Protein AF-A0A330M755-F1 (afdb_monomer_lite)

Sequence (106 aa):
MDIGRYRGVIDAVEQAMEKAGTAANNQGWGFAVHRSFTAFVATALLVKVSEDKQLKVLKAISAIDAGTVVNPDRVKSQTEGAVMLRLNFSLITTNFILVLLLQISF

pLDDT: mean 84.42, std 17.18, range [30.97, 97.75]

Organism: NCBI:txid43661

Structure (mmCIF, N/CA/C/O backbone):
data_AF-A0A330M755-F1
#
_entry.id   AF-A0A330M755-F1
#
loop_
_atom_site.group_PDB
_atom_site.id
_atom_site.type_symbol
_atom_site.label_atom_id
_atom_site.label_alt_id
_atom_site.label_comp_id
_atom_site.label_asym_id
_atom_site.label_entity_id
_atom_site.label_seq_id
_atom_site.pdbx_PDB_ins_code
_atom_site.Cartn_x
_atom_site.Cartn_y
_atom_site.Cartn_z
_atom_site.occupancy
_atom_site.B_iso_or_equiv
_atom_site.auth_seq_id
_atom_site.auth_comp_id
_atom_site.auth_asym_id
_atom_site.auth_atom_id
_atom_site.pdbx_PDB_model_num
ATOM 1 N N . MET A 1 1 ? 1.296 10.912 -19.831 1.00 66.94 1 MET A N 1
ATOM 2 C CA . MET A 1 1 ? 1.125 10.180 -18.558 1.00 66.94 1 MET A CA 1
ATOM 3 C C . MET A 1 1 ? 1.172 8.707 -18.903 1.00 66.94 1 MET A C 1
ATOM 5 O O . MET A 1 1 ? 0.461 8.321 -19.818 1.00 66.94 1 MET A O 1
ATOM 9 N N . ASP A 1 2 ? 2.047 7.925 -18.275 1.00 84.06 2 ASP A N 1
ATOM 10 C CA . ASP A 1 2 ? 2.088 6.478 -18.513 1.00 84.06 2 ASP A CA 1
ATOM 11 C C . ASP A 1 2 ? 0.952 5.819 -17.724 1.00 84.06 2 ASP A C 1
ATOM 13 O O . ASP A 1 2 ? 1.028 5.681 -16.503 1.00 84.06 2 ASP A O 1
ATOM 17 N N . ILE A 1 3 ? -0.137 5.506 -18.426 1.00 88.75 3 ILE A N 1
ATOM 18 C CA . ILE A 1 3 ? -1.350 4.935 -17.832 1.00 88.75 3 ILE A CA 1
ATOM 19 C C . ILE A 1 3 ? -1.085 3.501 -17.357 1.00 88.75 3 ILE A C 1
ATOM 21 O O . ILE A 1 3 ? -1.654 3.085 -16.352 1.00 88.75 3 ILE A O 1
ATOM 25 N N . GLY A 1 4 ? -0.188 2.767 -18.025 1.00 92.69 4 GLY A N 1
ATOM 26 C CA . GLY A 1 4 ? 0.154 1.393 -17.661 1.00 92.69 4 GLY A CA 1
ATOM 27 C C . GLY A 1 4 ? 0.873 1.329 -16.318 1.00 92.69 4 GLY A C 1
ATOM 28 O O . GLY A 1 4 ? 0.463 0.582 -15.435 1.00 92.69 4 GLY A O 1
ATOM 29 N N . ARG A 1 5 ? 1.887 2.178 -16.119 1.00 92.94 5 ARG A N 1
ATOM 30 C CA . ARG A 1 5 ? 2.603 2.279 -14.833 1.00 92.94 5 ARG A CA 1
ATOM 31 C C . ARG A 1 5 ? 1.709 2.794 -13.703 1.00 92.94 5 ARG A C 1
ATOM 33 O O . ARG A 1 5 ? 1.791 2.306 -12.579 1.00 92.94 5 ARG A O 1
ATOM 40 N N . TYR A 1 6 ? 0.816 3.741 -14.004 1.00 93.00 6 TYR A N 1
ATOM 41 C CA . TYR A 1 6 ? -0.163 4.247 -13.036 1.00 93.00 6 TYR A CA 1
ATOM 42 C C . TYR A 1 6 ? -1.152 3.161 -12.591 1.00 93.00 6 TYR A C 1
ATOM 44 O O . TYR A 1 6 ? -1.384 2.985 -11.398 1.00 93.00 6 TYR A O 1
ATOM 52 N N . ARG A 1 7 ? -1.694 2.396 -13.546 1.00 95.12 7 ARG A N 1
ATOM 53 C CA . ARG A 1 7 ? -2.543 1.229 -13.277 1.00 95.12 7 ARG A CA 1
ATOM 54 C C . ARG A 1 7 ? -1.784 0.172 -12.474 1.00 95.12 7 ARG A C 1
ATOM 56 O O . ARG A 1 7 ? -2.310 -0.330 -11.492 1.00 95.12 7 ARG A O 1
ATOM 63 N N . GLY A 1 8 ? -0.530 -0.101 -12.833 1.00 96.62 8 GLY A N 1
ATOM 64 C CA . GLY A 1 8 ? 0.280 -1.134 -12.190 1.00 96.62 8 GLY A CA 1
ATOM 65 C C . GLY A 1 8 ? 0.443 -0.942 -10.681 1.00 96.62 8 GLY A C 1
ATOM 66 O O . GLY A 1 8 ? 0.345 -1.912 -9.932 1.00 96.62 8 GLY A O 1
ATOM 67 N N . VAL A 1 9 ? 0.636 0.296 -10.206 1.00 96.44 9 VAL A N 1
ATOM 68 C CA . VAL A 1 9 ? 0.715 0.550 -8.754 1.00 96.44 9 VAL A CA 1
ATOM 69 C C . VAL A 1 9 ? -0.637 0.401 -8.053 1.00 96.44 9 VAL A C 1
ATOM 71 O O . VAL A 1 9 ? -0.663 -0.024 -6.901 1.00 96.44 9 VAL A O 1
ATOM 74 N N . ILE A 1 10 ? -1.746 0.709 -8.734 1.00 96.94 10 ILE A N 1
ATOM 75 C CA . ILE A 1 10 ? -3.102 0.516 -8.204 1.00 96.94 10 ILE A CA 1
ATOM 76 C C . ILE A 1 10 ? -3.386 -0.977 -8.067 1.00 96.94 10 ILE A C 1
ATOM 78 O O . ILE A 1 10 ? -3.631 -1.439 -6.954 1.00 96.94 10 ILE A O 1
ATOM 82 N N . ASP A 1 11 ? -3.237 -1.731 -9.158 1.00 97.75 11 ASP A N 1
ATOM 83 C CA . ASP A 1 11 ? -3.493 -3.172 -9.190 1.00 97.75 11 ASP A CA 1
ATOM 84 C C . ASP A 1 11 ? -2.627 -3.903 -8.138 1.00 97.75 11 ASP A C 1
ATOM 86 O O . ASP A 1 11 ? -3.085 -4.831 -7.471 1.00 97.75 11 ASP A O 1
ATOM 90 N N . ALA A 1 12 ? -1.376 -3.466 -7.931 1.00 97.75 12 ALA A N 1
ATOM 91 C CA . ALA A 1 12 ? -0.490 -4.034 -6.914 1.00 97.75 12 ALA A CA 1
ATOM 92 C C . ALA A 1 12 ? -0.998 -3.814 -5.477 1.00 97.75 12 ALA A C 1
ATOM 94 O O . ALA A 1 12 ? -0.901 -4.721 -4.644 1.00 97.75 12 ALA A O 1
ATOM 95 N N . VAL A 1 13 ? -1.532 -2.626 -5.168 1.00 97.50 13 VAL A N 1
ATOM 96 C CA . VAL A 1 13 ? -2.110 -2.346 -3.845 1.00 97.50 13 VAL A CA 1
ATOM 97 C C . VAL A 1 13 ? -3.445 -3.060 -3.675 1.00 97.50 13 VAL A C 1
ATOM 99 O O . VAL A 1 13 ? -3.662 -3.632 -2.611 1.00 97.50 13 VAL A O 1
ATOM 102 N N . GLU A 1 14 ? -4.298 -3.100 -4.699 1.00 96.62 14 GLU A N 1
ATOM 103 C CA . GLU A 1 14 ? -5.574 -3.828 -4.668 1.00 96.62 14 GLU A CA 1
ATOM 104 C C . GLU A 1 14 ? -5.356 -5.318 -4.379 1.00 96.62 14 GLU A C 1
ATOM 106 O O . GLU A 1 14 ? -5.901 -5.843 -3.409 1.00 96.62 14 GLU A O 1
ATOM 111 N N . GLN A 1 15 ? -4.447 -5.976 -5.105 1.00 97.50 15 GLN A N 1
ATOM 112 C CA . GLN A 1 15 ? -4.088 -7.377 -4.849 1.00 97.50 15 GLN A CA 1
ATOM 113 C C . GLN A 1 15 ? -3.535 -7.596 -3.433 1.00 97.50 15 GLN A C 1
ATOM 115 O O . GLN A 1 15 ? -3.751 -8.640 -2.812 1.00 97.50 15 GLN A O 1
ATOM 120 N N . ALA A 1 16 ? -2.778 -6.635 -2.899 1.00 96.88 16 ALA A N 1
ATOM 121 C CA . ALA A 1 16 ? -2.267 -6.711 -1.535 1.00 96.88 16 ALA A CA 1
ATOM 122 C C . ALA A 1 16 ? -3.368 -6.475 -0.482 1.00 96.88 16 ALA A C 1
ATOM 124 O O . ALA A 1 16 ? -3.330 -7.100 0.581 1.00 96.88 16 ALA A O 1
ATOM 125 N N . MET A 1 17 ? -4.353 -5.621 -0.768 1.00 96.12 17 MET A N 1
ATOM 126 C CA . MET A 1 17 ? -5.535 -5.405 0.071 1.00 96.12 17 MET A CA 1
ATOM 127 C C . MET A 1 17 ? -6.435 -6.639 0.101 1.00 96.12 17 MET A C 1
ATOM 129 O O . MET A 1 17 ? -6.847 -7.050 1.183 1.00 96.12 17 MET A O 1
ATOM 133 N N . GLU A 1 18 ? -6.674 -7.278 -1.045 1.00 94.62 18 GLU A N 1
ATOM 134 C CA . GLU A 1 18 ? -7.429 -8.534 -1.130 1.00 94.62 18 GLU A CA 1
ATOM 135 C C . GLU A 1 18 ? -6.808 -9.613 -0.235 1.00 94.62 18 GLU A C 1
ATOM 137 O O . GLU A 1 18 ? -7.499 -10.247 0.563 1.00 94.62 18 GLU A O 1
ATOM 142 N N . LYS A 1 19 ? -5.476 -9.751 -0.275 1.00 94.56 19 LYS A N 1
ATOM 143 C CA . LYS A 1 19 ? -4.726 -10.655 0.615 1.00 94.56 19 LYS A CA 1
ATOM 144 C C . LYS A 1 19 ? -4.792 -10.245 2.086 1.00 94.56 19 LYS A C 1
ATOM 146 O O . LYS A 1 19 ? -4.652 -11.093 2.964 1.00 94.56 19 LYS A O 1
ATOM 151 N N . ALA A 1 20 ? -4.953 -8.955 2.375 1.00 91.69 20 ALA A N 1
ATOM 152 C CA . ALA A 1 20 ? -5.058 -8.442 3.737 1.00 91.69 20 ALA A CA 1
ATOM 153 C C . ALA A 1 20 ? -6.447 -8.660 4.360 1.00 91.69 20 ALA A C 1
ATOM 155 O O . ALA A 1 20 ? -6.548 -8.598 5.588 1.00 91.69 20 ALA A O 1
ATOM 156 N N . GLY A 1 21 ? -7.466 -8.937 3.543 1.00 90.25 21 GLY A N 1
ATOM 157 C CA . GLY A 1 21 ? -8.833 -9.213 3.967 1.00 90.25 21 GLY A CA 1
ATOM 158 C C . GLY A 1 21 ? -9.720 -7.970 4.092 1.00 90.25 21 GLY A C 1
ATOM 159 O O . GLY A 1 21 ? -9.291 -6.821 3.956 1.00 90.25 21 GLY A O 1
ATOM 160 N N . THR A 1 22 ? -11.001 -8.214 4.355 1.00 88.75 22 THR A N 1
ATOM 161 C CA . THR A 1 22 ? -12.023 -7.169 4.481 1.00 88.75 22 THR A CA 1
ATOM 162 C C . THR A 1 22 ? -11.940 -6.450 5.826 1.00 88.75 22 THR A C 1
ATOM 164 O O . THR A 1 22 ? -11.617 -7.051 6.852 1.00 88.75 22 THR A O 1
ATOM 167 N N . ALA A 1 23 ? -12.278 -5.160 5.835 1.00 90.06 23 ALA A N 1
ATOM 168 C CA . ALA A 1 23 ? -12.369 -4.375 7.061 1.00 90.06 23 ALA A CA 1
ATOM 169 C C . ALA A 1 23 ? -13.474 -4.925 7.987 1.00 90.06 23 ALA A C 1
ATOM 171 O O . ALA A 1 23 ? -14.566 -5.257 7.530 1.00 90.06 23 ALA A O 1
ATOM 172 N N . ALA A 1 24 ? -13.185 -5.026 9.287 1.00 89.75 24 ALA A N 1
ATOM 173 C CA . ALA A 1 24 ? -14.171 -5.423 10.295 1.00 89.75 24 ALA A CA 1
ATOM 174 C C . ALA A 1 24 ? -15.082 -4.247 10.706 1.00 89.75 24 ALA A C 1
ATOM 176 O O . ALA A 1 24 ? -14.885 -3.110 10.277 1.00 89.75 24 ALA A O 1
ATOM 177 N N . ASN A 1 25 ? -16.048 -4.490 11.599 1.00 85.31 25 ASN A N 1
ATOM 178 C CA . ASN A 1 25 ? -16.898 -3.426 12.147 1.00 85.31 25 ASN A CA 1
ATOM 179 C C . ASN A 1 25 ? -16.059 -2.284 12.753 1.00 85.31 25 ASN A C 1
ATOM 181 O O . ASN A 1 25 ? -15.080 -2.522 13.470 1.00 85.31 25 ASN A O 1
ATOM 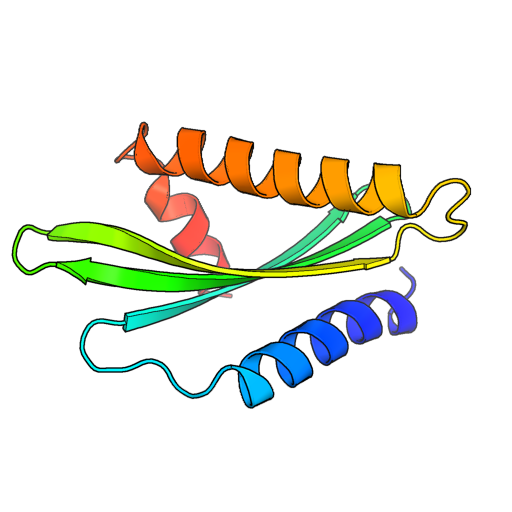185 N N . ASN A 1 26 ? -16.462 -1.042 12.467 1.00 86.94 26 ASN A N 1
ATOM 186 C CA . ASN A 1 26 ? -15.758 0.197 12.830 1.00 86.94 26 ASN A CA 1
ATOM 187 C C . ASN A 1 26 ? -14.347 0.338 12.232 1.00 86.94 26 ASN A C 1
ATOM 189 O O . ASN A 1 26 ? -13.549 1.147 12.715 1.00 86.94 26 ASN A O 1
ATOM 193 N N . GLN A 1 27 ? -14.029 -0.436 11.191 1.00 92.69 27 GLN A N 1
ATOM 194 C CA . GLN A 1 27 ? -12.830 -0.267 10.380 1.00 92.69 27 GLN A CA 1
ATOM 195 C C . GLN A 1 27 ? -13.186 0.187 8.966 1.00 92.69 27 GLN A C 1
ATOM 197 O O . GLN A 1 27 ? -14.266 -0.101 8.457 1.00 92.69 27 GLN A O 1
ATOM 202 N N . GLY A 1 28 ? -12.250 0.870 8.317 1.00 90.94 28 GLY A N 1
ATOM 203 C CA . GLY A 1 28 ? -12.380 1.285 6.928 1.00 90.94 28 GLY A CA 1
ATOM 204 C C . GLY A 1 28 ? -11.030 1.309 6.232 1.00 90.94 28 GLY A C 1
ATOM 205 O O . GLY A 1 28 ? -10.003 1.580 6.857 1.00 90.94 28 GLY A O 1
ATOM 206 N N . TRP A 1 29 ? -11.040 1.023 4.935 1.00 92.75 29 TRP A N 1
ATOM 207 C CA . TRP A 1 29 ? -9.886 1.232 4.074 1.00 92.75 29 TRP A CA 1
ATOM 208 C C . TRP A 1 29 ? -9.941 2.643 3.484 1.00 92.75 29 TRP A C 1
ATOM 210 O O . TRP A 1 29 ? -10.941 3.029 2.889 1.00 92.75 29 TRP A O 1
ATOM 220 N N . GLY A 1 30 ? -8.864 3.406 3.644 1.00 90.75 30 GLY A N 1
ATOM 221 C CA . GLY A 1 30 ? -8.585 4.594 2.843 1.00 90.75 30 GLY A CA 1
ATOM 222 C C . GLY A 1 30 ? -7.597 4.234 1.742 1.00 90.75 30 GLY A C 1
ATOM 223 O O . GLY A 1 30 ? -6.643 3.505 2.005 1.00 90.75 30 GLY A O 1
ATOM 224 N N . PHE A 1 31 ? -7.805 4.739 0.531 1.00 92.69 31 PHE A N 1
ATOM 225 C CA . PHE A 1 31 ? -6.926 4.501 -0.611 1.00 92.69 31 PHE A CA 1
ATOM 226 C C . PHE A 1 31 ? -6.561 5.836 -1.251 1.00 92.69 31 PHE A C 1
ATOM 228 O O . PHE A 1 31 ? -7.422 6.691 -1.439 1.00 92.69 31 PHE A O 1
ATOM 235 N N . ALA A 1 32 ? -5.288 6.018 -1.582 1.00 92.31 32 ALA A N 1
ATOM 236 C CA . ALA A 1 32 ? -4.810 7.186 -2.302 1.00 92.31 32 ALA A CA 1
ATOM 237 C C . ALA A 1 32 ? -3.750 6.775 -3.320 1.00 92.31 32 ALA A C 1
ATOM 239 O O . ALA A 1 32 ? -2.910 5.918 -3.049 1.00 92.31 32 ALA A O 1
ATOM 240 N N . VAL A 1 33 ? -3.758 7.432 -4.475 1.00 92.06 33 VAL A N 1
ATOM 241 C CA . VAL A 1 33 ? -2.733 7.278 -5.504 1.00 92.06 33 VAL A CA 1
ATOM 242 C C . VAL A 1 33 ? -2.243 8.655 -5.925 1.00 92.06 33 VAL A C 1
ATOM 244 O O . VAL A 1 33 ? -3.021 9.582 -6.132 1.00 92.06 33 VAL A O 1
ATOM 247 N N . HIS A 1 34 ? -0.931 8.812 -6.027 1.00 90.94 34 HIS A N 1
ATOM 248 C CA . HIS A 1 34 ? -0.303 10.085 -6.328 1.00 90.94 34 HIS A CA 1
ATOM 249 C C . HIS A 1 34 ? 0.829 9.911 -7.335 1.00 90.94 34 HIS A C 1
ATOM 251 O O . HIS A 1 34 ? 1.556 8.915 -7.342 1.00 90.94 34 HIS A O 1
ATOM 257 N N . ARG A 1 35 ? 1.001 10.922 -8.186 1.00 89.31 35 ARG A N 1
ATOM 258 C CA . ARG A 1 35 ? 2.120 11.026 -9.118 1.00 89.31 35 ARG A CA 1
ATOM 259 C C . ARG A 1 35 ? 3.023 12.169 -8.681 1.00 89.31 35 ARG A C 1
ATOM 261 O O . ARG A 1 35 ? 2.576 13.307 -8.620 1.00 89.31 35 ARG A O 1
ATOM 268 N N . SER A 1 36 ? 4.307 11.888 -8.482 1.00 83.38 36 SER A N 1
ATOM 269 C CA . SER A 1 36 ? 5.329 12.915 -8.263 1.00 83.38 36 SER A CA 1
ATOM 270 C C . SER A 1 36 ? 6.408 12.787 -9.328 1.00 83.38 36 SER A C 1
ATOM 272 O O . SER A 1 36 ? 7.119 11.786 -9.380 1.00 83.38 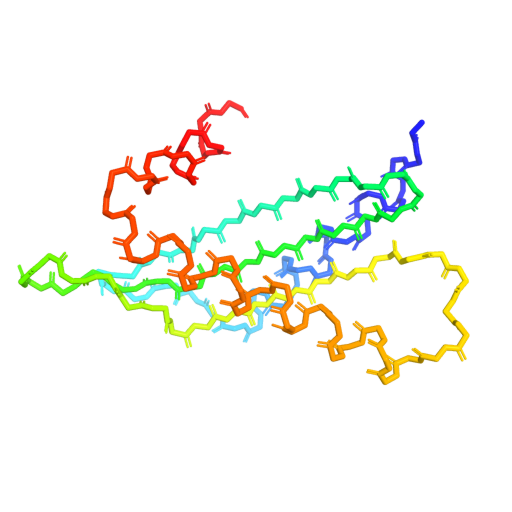36 SER A O 1
ATOM 274 N N . PHE A 1 37 ? 6.507 13.782 -10.212 1.00 84.88 37 PHE A N 1
ATOM 275 C CA . PHE A 1 37 ? 7.391 13.749 -11.382 1.00 84.88 37 PHE A CA 1
ATOM 276 C C . PHE A 1 37 ? 7.244 12.441 -12.188 1.00 84.88 37 PHE A C 1
ATOM 278 O O . PHE A 1 37 ? 6.217 12.232 -12.832 1.00 84.88 37 PHE A O 1
ATOM 285 N N . THR A 1 38 ? 8.246 11.563 -12.184 1.00 85.75 38 THR A N 1
ATOM 286 C CA . THR A 1 38 ? 8.263 10.281 -12.913 1.00 85.75 38 THR A CA 1
ATOM 287 C C . THR A 1 38 ? 7.830 9.081 -12.069 1.00 85.75 38 THR A C 1
ATOM 289 O O . THR A 1 38 ? 7.745 7.974 -12.610 1.00 85.75 38 THR A O 1
ATOM 292 N N . ALA A 1 39 ? 7.558 9.293 -10.779 1.00 89.88 39 ALA A N 1
ATOM 293 C CA . ALA A 1 39 ? 7.183 8.253 -9.839 1.00 89.88 39 ALA A CA 1
ATOM 294 C C . ALA A 1 39 ? 5.669 8.199 -9.616 1.00 89.88 39 ALA A C 1
ATOM 296 O O . ALA A 1 39 ? 4.988 9.229 -9.538 1.00 89.88 39 ALA A O 1
ATOM 297 N N . PHE A 1 40 ? 5.166 6.981 -9.461 1.00 94.19 40 PHE A N 1
ATOM 298 C CA . PHE A 1 40 ? 3.782 6.687 -9.114 1.00 94.19 40 PHE A CA 1
ATOM 299 C C . PHE A 1 40 ? 3.753 5.942 -7.790 1.00 94.19 40 PHE A C 1
ATOM 301 O O . PHE A 1 40 ? 4.536 5.019 -7.594 1.00 94.19 40 PHE A O 1
ATOM 308 N N . VAL A 1 41 ? 2.874 6.344 -6.878 1.00 94.38 41 VAL A N 1
ATOM 309 C CA . VAL A 1 41 ? 2.719 5.689 -5.580 1.00 94.38 41 VAL A CA 1
ATOM 310 C C . VAL A 1 41 ? 1.245 5.504 -5.273 1.00 94.38 41 VAL A C 1
ATOM 312 O O . VAL A 1 41 ? 0.463 6.440 -5.425 1.00 94.38 41 VAL A O 1
ATOM 315 N N . ALA A 1 42 ? 0.875 4.307 -4.842 1.00 96.25 42 ALA A N 1
ATOM 316 C CA . ALA A 1 42 ? -0.434 4.008 -4.288 1.00 96.25 42 ALA A CA 1
ATOM 317 C C . ALA A 1 42 ? -0.263 3.557 -2.837 1.00 96.25 42 ALA A C 1
ATOM 319 O O . ALA A 1 42 ? 0.668 2.815 -2.516 1.00 96.25 42 ALA A O 1
ATOM 320 N N . THR A 1 43 ? -1.156 4.007 -1.962 1.00 96.12 43 THR A N 1
ATOM 321 C CA . THR A 1 43 ? -1.137 3.697 -0.534 1.00 96.12 43 THR A CA 1
ATOM 322 C C . THR A 1 43 ? -2.548 3.407 -0.047 1.00 96.12 43 THR A C 1
ATOM 324 O O . THR A 1 43 ? -3.451 4.224 -0.218 1.00 96.12 43 THR A O 1
ATOM 327 N N . ALA A 1 44 ? -2.712 2.267 0.620 1.00 95.75 44 ALA A N 1
ATOM 328 C CA . ALA A 1 44 ? -3.928 1.899 1.323 1.00 95.75 44 ALA A CA 1
ATOM 329 C C . ALA A 1 44 ? -3.692 1.857 2.835 1.00 95.75 44 ALA A C 1
ATOM 331 O O . ALA A 1 44 ? -2.701 1.294 3.307 1.00 95.75 44 ALA A O 1
ATOM 332 N N . LEU A 1 45 ? -4.613 2.432 3.600 1.00 94.75 45 LEU A N 1
ATOM 333 C CA . LEU A 1 45 ? -4.586 2.476 5.056 1.00 94.75 45 LEU A CA 1
ATOM 334 C C . LEU A 1 45 ? -5.829 1.792 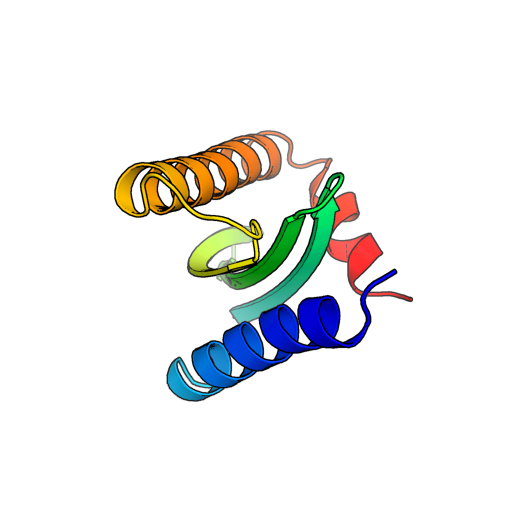5.611 1.00 94.75 45 LEU A C 1
ATOM 336 O O . LEU A 1 45 ? -6.941 2.224 5.327 1.00 94.75 45 LEU A O 1
ATOM 340 N N . LEU A 1 46 ? -5.653 0.773 6.446 1.00 93.75 46 LEU A N 1
ATOM 341 C CA . LEU A 1 46 ? -6.741 0.241 7.259 1.00 93.75 46 LEU A CA 1
ATOM 342 C C . LEU A 1 46 ? -6.790 1.043 8.553 1.00 93.75 46 LEU A C 1
ATOM 344 O O . LEU A 1 46 ? -5.834 1.018 9.333 1.00 93.75 46 LEU A O 1
ATOM 348 N N . VAL A 1 47 ? -7.895 1.737 8.792 1.00 91.94 47 VAL A N 1
ATOM 349 C CA . VAL A 1 47 ? -8.109 2.542 9.996 1.00 91.94 47 VAL A CA 1
ATOM 350 C C . VAL A 1 47 ? -9.260 1.983 10.816 1.00 91.94 47 VAL A C 1
ATOM 352 O O . VAL A 1 47 ? -10.177 1.377 10.273 1.00 91.94 47 VAL A O 1
ATOM 355 N N . LYS A 1 48 ? -9.213 2.189 12.130 1.00 89.94 48 LYS A N 1
ATOM 356 C CA . LYS A 1 48 ? -10.296 1.905 13.072 1.00 89.94 48 LYS A CA 1
ATOM 357 C C . LYS A 1 48 ? -10.648 3.178 13.821 1.00 89.94 48 LYS A C 1
ATOM 359 O O . LYS A 1 48 ? -9.746 3.855 14.308 1.00 89.94 48 LYS A O 1
ATOM 364 N N . VAL A 1 49 ? -11.937 3.461 13.956 1.00 86.75 49 VAL A N 1
ATOM 365 C CA . VAL A 1 49 ? -12.429 4.532 14.828 1.00 86.75 49 VAL A CA 1
ATOM 366 C C . VAL A 1 49 ? -12.933 3.891 16.118 1.00 86.75 49 VAL A C 1
ATOM 368 O O . VAL A 1 49 ? -13.728 2.952 16.074 1.00 86.75 49 VAL A O 1
ATOM 371 N N . SER A 1 50 ? -12.409 4.322 17.266 1.00 82.50 50 SER A N 1
ATOM 372 C CA . SER A 1 50 ? -12.917 3.889 18.572 1.00 82.50 50 SER A CA 1
ATOM 373 C C . SER A 1 50 ? -14.225 4.601 18.922 1.00 82.50 50 SER A C 1
ATOM 375 O O . SER A 1 50 ? -14.570 5.622 18.330 1.00 82.50 50 SER A O 1
ATOM 377 N N . GLU A 1 51 ? -14.937 4.083 19.922 1.00 81.38 51 GLU A N 1
ATOM 378 C CA . GLU A 1 51 ? -16.143 4.723 20.469 1.00 81.38 51 GLU A CA 1
ATOM 379 C C . GLU A 1 51 ? -15.841 6.138 20.999 1.00 81.38 51 GLU A C 1
ATOM 381 O O . GLU A 1 51 ? -16.613 7.065 20.765 1.00 81.38 51 GLU A O 1
ATOM 386 N N . ASP A 1 52 ? -14.639 6.345 21.548 1.00 80.19 52 ASP A N 1
ATOM 387 C CA . ASP A 1 52 ? -14.114 7.650 21.986 1.00 80.19 52 ASP A CA 1
ATOM 388 C C . ASP A 1 52 ? -13.643 8.559 20.829 1.00 80.19 52 ASP A C 1
ATOM 390 O O . ASP A 1 52 ? -12.865 9.500 21.026 1.00 80.19 52 ASP A O 1
ATOM 394 N N . LYS A 1 53 ? -14.067 8.258 19.594 1.00 77.00 53 LYS A N 1
ATOM 395 C CA . LYS A 1 53 ? -13.724 8.974 18.353 1.00 77.00 53 LYS A CA 1
ATOM 396 C C . LYS A 1 53 ? -12.218 9.085 18.083 1.00 77.00 53 LYS A C 1
ATOM 398 O O . LYS A 1 53 ? -11.785 9.989 17.370 1.00 77.00 53 LYS A O 1
ATOM 403 N N . GLN A 1 54 ? -11.411 8.162 18.608 1.00 81.62 54 GLN A N 1
ATOM 404 C CA . GLN A 1 54 ? -9.977 8.112 18.325 1.00 81.62 54 GLN A CA 1
ATOM 405 C C . GLN A 1 54 ? -9.717 7.290 17.066 1.00 81.62 54 GLN A C 1
ATOM 407 O O . GLN A 1 54 ? -10.202 6.164 16.930 1.00 81.62 54 GLN A O 1
ATOM 412 N N . LEU A 1 55 ? -8.928 7.842 16.145 1.00 84.06 55 LEU A N 1
ATOM 413 C CA . LEU A 1 55 ? -8.536 7.157 14.919 1.00 84.06 55 LEU A CA 1
ATOM 414 C C . LEU A 1 55 ? -7.238 6.378 15.143 1.00 84.06 55 LEU A C 1
ATOM 416 O O . LEU A 1 55 ? -6.215 6.943 15.524 1.00 84.06 55 LEU A O 1
ATOM 420 N N . LYS A 1 56 ? -7.265 5.076 14.865 1.00 86.94 56 LYS A N 1
ATOM 421 C CA . LYS A 1 56 ? -6.097 4.197 14.922 1.00 86.94 56 LYS A CA 1
ATOM 422 C C . LYS A 1 56 ? -5.805 3.625 13.542 1.00 86.94 56 LYS A C 1
ATOM 424 O O . LYS A 1 56 ? -6.660 2.972 12.952 1.00 86.94 56 LYS A O 1
ATOM 429 N N . VAL A 1 57 ? -4.583 3.810 13.055 1.00 90.31 57 VAL A N 1
ATOM 430 C CA . VAL A 1 57 ? -4.101 3.135 11.842 1.00 90.31 57 VAL A CA 1
ATOM 431 C C . VAL A 1 57 ? -3.661 1.721 12.219 1.00 90.31 57 VAL A C 1
ATOM 433 O O . VAL A 1 57 ? -2.818 1.541 13.094 1.00 90.31 57 VAL A O 1
ATOM 436 N N . LEU A 1 58 ? -4.266 0.715 11.594 1.00 92.38 58 LEU A N 1
ATOM 437 C CA . LEU A 1 58 ? -3.992 -0.702 11.842 1.00 92.38 58 LEU A CA 1
ATOM 438 C C . LEU A 1 58 ? -2.995 -1.283 10.842 1.00 92.38 58 LEU A C 1
ATOM 440 O O . LEU A 1 58 ? -2.216 -2.167 11.192 1.00 92.38 58 LEU A O 1
ATOM 444 N N . LYS A 1 59 ? -3.040 -0.818 9.591 1.00 93.62 59 LYS A N 1
ATOM 445 C CA . LYS A 1 59 ? -2.177 -1.308 8.514 1.00 93.62 59 LYS A CA 1
ATOM 446 C C . LYS A 1 59 ? -1.959 -0.220 7.472 1.00 93.62 59 LYS A C 1
ATOM 448 O O . LYS A 1 59 ? -2.881 0.536 7.182 1.00 93.62 59 LYS A O 1
ATOM 453 N N . ALA A 1 60 ? -0.762 -0.192 6.898 1.00 95.00 60 ALA A N 1
ATOM 454 C CA . ALA A 1 60 ? -0.438 0.583 5.711 1.00 95.00 60 ALA A CA 1
ATOM 455 C C . ALA A 1 60 ? 0.161 -0.351 4.655 1.00 95.00 60 ALA A C 1
ATOM 457 O O . ALA A 1 60 ? 1.076 -1.118 4.949 1.00 95.00 60 ALA A O 1
ATOM 458 N N . ILE A 1 61 ? -0.372 -0.298 3.441 1.00 96.56 61 ILE A N 1
ATOM 459 C CA . ILE A 1 61 ? 0.127 -1.007 2.263 1.00 96.56 61 ILE A CA 1
ATOM 460 C C . ILE A 1 61 ? 0.527 0.070 1.268 1.00 96.56 61 ILE A C 1
ATOM 462 O O . ILE A 1 61 ? -0.209 1.036 1.088 1.00 96.56 61 ILE A O 1
ATOM 466 N N . SER A 1 62 ? 1.698 -0.036 0.652 1.00 95.44 62 SER A N 1
ATOM 467 C CA . SER A 1 62 ? 2.123 0.922 -0.368 1.00 95.44 62 SER A CA 1
ATOM 468 C C . SER A 1 62 ? 2.862 0.224 -1.493 1.00 95.44 62 SER A C 1
ATOM 470 O O . SER A 1 62 ? 3.670 -0.668 -1.241 1.00 95.44 62 SER A O 1
ATOM 472 N N . ALA A 1 63 ? 2.595 0.658 -2.718 1.00 96.44 63 ALA A N 1
ATOM 473 C CA . ALA A 1 63 ? 3.345 0.283 -3.904 1.00 96.44 63 ALA A CA 1
ATOM 474 C C . ALA A 1 63 ? 3.891 1.551 -4.554 1.00 96.44 63 ALA A C 1
ATOM 476 O O . ALA A 1 63 ? 3.180 2.550 -4.665 1.00 96.44 63 ALA A O 1
ATOM 477 N N . ILE A 1 64 ? 5.149 1.507 -4.983 1.00 95.00 64 ILE A N 1
ATOM 478 C CA . ILE A 1 64 ? 5.807 2.609 -5.677 1.00 95.00 64 ILE A CA 1
ATOM 479 C C . ILE A 1 64 ? 6.456 2.098 -6.958 1.00 95.00 64 ILE A C 1
ATOM 481 O O . ILE A 1 64 ? 7.188 1.112 -6.950 1.00 95.00 64 ILE A O 1
ATOM 485 N N . ASP A 1 65 ? 6.217 2.815 -8.046 1.00 95.00 65 ASP A N 1
ATOM 486 C CA . ASP A 1 65 ? 6.976 2.710 -9.278 1.00 95.00 65 ASP A CA 1
ATOM 487 C C . ASP A 1 65 ? 7.827 3.976 -9.423 1.00 95.00 65 ASP A C 1
ATOM 489 O O . ASP A 1 65 ? 7.341 5.037 -9.819 1.00 95.00 65 ASP A O 1
ATOM 493 N N . ALA A 1 66 ? 9.111 3.858 -9.080 1.00 91.94 66 ALA A N 1
ATOM 494 C CA . ALA A 1 66 ? 10.094 4.937 -9.166 1.00 91.94 66 ALA A CA 1
ATOM 495 C C . ALA A 1 66 ? 10.850 4.966 -10.512 1.00 91.94 66 ALA A C 1
ATOM 497 O O . ALA A 1 66 ? 11.767 5.770 -10.685 1.00 91.94 66 ALA A O 1
ATOM 498 N N . GLY A 1 67 ? 10.493 4.100 -11.469 1.00 91.19 67 GLY A N 1
ATOM 499 C CA . GLY A 1 67 ? 11.299 3.849 -12.661 1.00 91.19 67 GLY A CA 1
ATOM 500 C C . GLY A 1 67 ? 12.561 3.060 -12.305 1.00 91.19 67 GLY A C 1
ATOM 501 O O . GLY A 1 67 ? 12.484 2.006 -11.677 1.00 91.19 67 GLY A O 1
ATOM 502 N N . THR A 1 68 ? 13.735 3.560 -12.691 1.00 92.31 68 THR A N 1
ATOM 503 C CA . THR A 1 68 ? 15.006 2.883 -12.402 1.00 92.31 68 THR A CA 1
ATOM 504 C C . THR A 1 68 ? 15.355 2.969 -10.917 1.00 92.31 68 THR A C 1
ATOM 506 O O . THR A 1 68 ? 15.716 4.029 -10.404 1.00 92.31 68 THR A O 1
ATOM 509 N N . VAL A 1 69 ? 15.304 1.830 -10.227 1.00 93.50 69 VAL A N 1
ATOM 510 C CA . VAL A 1 69 ? 15.680 1.712 -8.815 1.00 93.50 69 VAL A CA 1
ATOM 511 C C . VAL A 1 69 ? 17.141 1.284 -8.701 1.00 93.50 69 VAL A C 1
ATOM 513 O O . VAL A 1 69 ? 17.485 0.142 -8.981 1.00 93.50 69 VAL A O 1
ATOM 516 N N . VAL A 1 70 ? 18.001 2.202 -8.253 1.00 95.81 70 VAL A N 1
ATOM 517 C CA . VAL A 1 70 ? 19.431 1.919 -8.010 1.00 95.81 70 VAL A CA 1
ATOM 518 C C . VAL A 1 70 ? 19.654 1.247 -6.652 1.00 95.81 70 VAL A C 1
ATOM 520 O O . VAL A 1 70 ? 20.541 0.415 -6.504 1.00 95.81 70 VAL A O 1
ATOM 523 N N . ASN A 1 71 ? 18.851 1.609 -5.647 1.00 94.88 71 ASN A N 1
ATOM 524 C CA . ASN A 1 71 ? 18.952 1.076 -4.291 1.00 94.88 71 ASN A CA 1
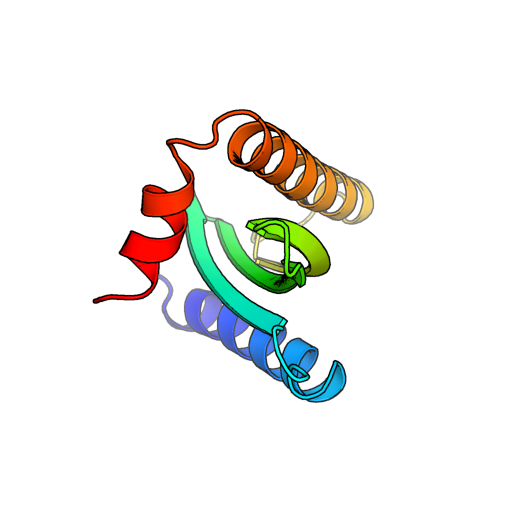ATOM 525 C C . ASN A 1 71 ? 17.545 0.754 -3.748 1.00 94.88 71 ASN A C 1
ATOM 527 O O . ASN A 1 71 ? 16.863 1.664 -3.261 1.00 94.88 71 ASN A O 1
ATOM 531 N N . PRO A 1 72 ? 17.105 -0.515 -3.841 1.00 93.81 72 PRO A N 1
ATOM 532 C CA . PRO A 1 72 ? 15.782 -0.942 -3.387 1.00 93.81 72 PRO A CA 1
ATOM 533 C C . PRO A 1 72 ? 15.534 -0.698 -1.896 1.00 93.81 72 PRO A C 1
ATOM 535 O O . PRO A 1 72 ? 14.453 -0.239 -1.528 1.00 93.81 72 PRO A O 1
ATOM 538 N N . ASP A 1 73 ? 16.540 -0.921 -1.048 1.00 95.62 73 ASP A N 1
ATOM 539 C CA . ASP A 1 73 ? 16.415 -0.733 0.401 1.00 95.62 73 ASP A CA 1
ATOM 540 C C . ASP A 1 73 ? 16.150 0.731 0.746 1.00 95.62 73 ASP A C 1
ATOM 542 O O . ASP A 1 73 ? 15.255 1.045 1.530 1.00 95.62 73 ASP A O 1
ATOM 546 N N . ARG A 1 74 ? 16.857 1.658 0.086 1.00 93.31 74 ARG A N 1
ATOM 547 C CA . ARG A 1 74 ? 16.605 3.093 0.251 1.00 93.31 74 ARG A CA 1
ATOM 548 C C . ARG A 1 74 ? 15.203 3.470 -0.219 1.00 93.31 74 ARG A C 1
ATOM 550 O O . ARG A 1 74 ? 14.550 4.257 0.459 1.00 93.31 74 ARG A O 1
ATOM 557 N N . VAL A 1 75 ? 14.730 2.938 -1.348 1.00 93.62 75 VAL A N 1
ATOM 558 C CA . VAL A 1 75 ? 13.362 3.210 -1.828 1.00 93.62 75 VAL A CA 1
ATOM 559 C C . VAL A 1 75 ? 12.329 2.732 -0.811 1.00 93.62 75 VAL A C 1
ATOM 561 O O . VAL A 1 75 ? 11.408 3.480 -0.479 1.00 93.62 75 VAL A O 1
ATOM 564 N N . LYS A 1 76 ? 12.519 1.534 -0.252 1.00 93.50 76 LYS A N 1
ATOM 565 C CA . LYS A 1 76 ? 11.655 0.993 0.797 1.00 93.50 76 LYS A CA 1
ATOM 566 C C . LYS A 1 76 ? 11.647 1.890 2.037 1.00 93.50 76 LYS A C 1
ATOM 568 O O . LYS A 1 76 ? 10.583 2.373 2.418 1.00 93.50 76 LYS A O 1
ATOM 573 N N . SER A 1 77 ? 12.814 2.201 2.605 1.00 96.12 77 SER A N 1
ATOM 574 C CA . SER A 1 77 ? 12.905 3.031 3.815 1.00 96.12 77 SER A CA 1
ATOM 575 C C . SER A 1 77 ? 12.355 4.447 3.617 1.00 96.12 77 SER A C 1
ATOM 577 O O . SER A 1 77 ? 11.745 5.001 4.526 1.00 96.12 77 SER A O 1
ATOM 579 N N . GLN A 1 78 ? 12.533 5.048 2.436 1.00 92.62 78 GLN A N 1
ATOM 580 C CA . GLN A 1 78 ? 11.967 6.369 2.130 1.00 92.62 78 GLN A CA 1
ATOM 581 C C . GLN A 1 78 ? 10.443 6.320 1.981 1.00 92.62 78 GLN A C 1
ATOM 583 O O . GLN A 1 78 ? 9.757 7.231 2.437 1.00 92.62 78 GLN A O 1
ATOM 588 N N . THR A 1 79 ? 9.905 5.247 1.396 1.00 93.12 79 THR A N 1
ATOM 589 C CA . THR A 1 79 ? 8.453 5.050 1.275 1.00 93.12 79 THR A CA 1
ATOM 590 C C . THR A 1 79 ? 7.817 4.871 2.655 1.00 93.12 79 THR A C 1
ATOM 592 O O . THR A 1 79 ? 6.851 5.558 2.985 1.00 93.12 79 THR A O 1
ATOM 595 N N . GLU A 1 80 ? 8.400 4.022 3.505 1.00 92.81 80 GLU A N 1
ATOM 596 C CA . GLU A 1 80 ? 7.956 3.825 4.892 1.00 92.81 80 GLU A CA 1
ATOM 597 C C . GLU A 1 80 ? 8.045 5.127 5.705 1.00 92.81 80 GLU A C 1
ATOM 599 O O . GLU A 1 80 ? 7.094 5.503 6.396 1.00 92.81 80 GLU A O 1
ATOM 604 N N . GLY A 1 81 ? 9.156 5.859 5.570 1.00 92.19 81 GLY A N 1
ATOM 605 C CA . GLY A 1 81 ? 9.361 7.150 6.224 1.00 92.19 81 GLY A CA 1
ATOM 606 C C . 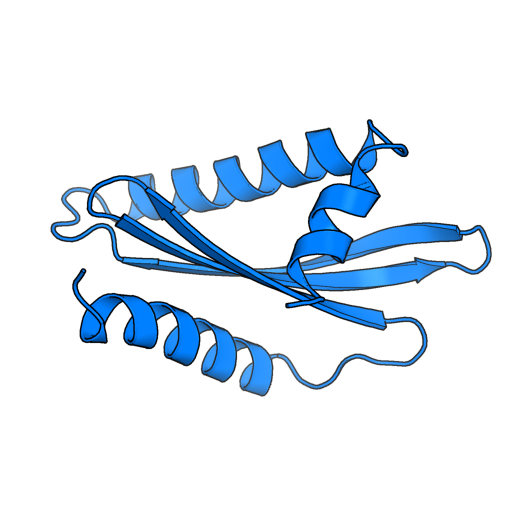GLY A 1 81 ? 8.341 8.208 5.797 1.00 92.19 81 GLY A C 1
ATOM 607 O O . GLY A 1 81 ? 7.806 8.919 6.647 1.00 92.19 81 GLY A O 1
ATOM 608 N N . ALA A 1 82 ? 8.015 8.283 4.503 1.00 90.06 82 ALA A N 1
ATOM 609 C CA . ALA A 1 82 ? 7.014 9.209 3.979 1.00 90.06 82 ALA A CA 1
ATOM 610 C C . ALA A 1 82 ? 5.607 8.908 4.520 1.00 90.06 82 ALA A C 1
ATOM 612 O O . ALA A 1 82 ? 4.894 9.832 4.924 1.00 90.06 82 ALA A O 1
ATOM 613 N N . VAL A 1 83 ? 5.224 7.626 4.587 1.00 90.88 83 VAL A N 1
ATOM 614 C CA . VAL A 1 83 ? 3.947 7.201 5.181 1.00 90.88 83 VAL A CA 1
ATOM 615 C C . VAL A 1 83 ? 3.895 7.595 6.656 1.00 90.88 83 VAL A C 1
ATOM 617 O O . VAL A 1 83 ? 2.946 8.257 7.075 1.00 90.88 83 VAL A O 1
ATOM 620 N N . MET A 1 84 ? 4.931 7.272 7.437 1.00 90.69 84 MET A N 1
ATOM 621 C CA . MET A 1 84 ? 4.991 7.639 8.855 1.00 90.69 84 MET A CA 1
ATOM 622 C C . MET A 1 84 ? 4.914 9.152 9.070 1.00 90.69 84 MET A C 1
ATOM 624 O O . MET A 1 84 ? 4.123 9.614 9.893 1.00 90.69 84 MET A O 1
ATOM 628 N N . LEU A 1 85 ? 5.685 9.940 8.318 1.00 88.69 85 LEU A N 1
ATOM 629 C CA . LEU A 1 85 ? 5.661 11.399 8.412 1.00 88.69 85 LEU A CA 1
ATOM 630 C C . LEU A 1 85 ? 4.253 11.950 8.147 1.00 88.69 85 LEU A C 1
ATOM 632 O O . LEU A 1 85 ? 3.749 12.778 8.910 1.00 88.69 85 LEU A O 1
ATOM 636 N N . ARG A 1 86 ? 3.592 11.459 7.091 1.00 85.69 86 ARG A N 1
ATOM 637 C CA . ARG A 1 86 ? 2.253 11.920 6.715 1.00 85.69 86 ARG A CA 1
ATOM 638 C C . ARG A 1 86 ? 1.202 11.549 7.756 1.00 85.69 86 ARG A C 1
ATOM 640 O O . ARG A 1 86 ? 0.340 12.380 8.047 1.00 85.69 86 ARG A O 1
ATOM 647 N N . LEU A 1 87 ? 1.283 10.342 8.319 1.00 87.81 87 LEU A N 1
ATOM 648 C CA . LEU A 1 87 ? 0.391 9.881 9.383 1.00 87.81 87 LEU A CA 1
ATOM 649 C C . LEU A 1 87 ? 0.540 10.731 10.645 1.00 87.81 87 LEU A C 1
ATOM 651 O O . LEU A 1 87 ? -0.465 11.209 11.164 1.00 87.81 87 LEU A O 1
ATOM 655 N N . ASN A 1 88 ? 1.773 10.985 11.090 1.00 84.62 88 ASN A N 1
ATOM 656 C CA . ASN A 1 88 ? 2.032 11.844 12.248 1.00 84.62 88 ASN A CA 1
ATOM 657 C C . ASN A 1 88 ? 1.421 13.236 12.051 1.00 84.62 88 ASN A C 1
ATOM 659 O O . ASN A 1 88 ? 0.663 13.710 12.895 1.00 84.62 88 ASN A O 1
ATOM 663 N N . PHE A 1 89 ? 1.675 13.858 10.897 1.00 81.88 89 PHE A N 1
ATOM 664 C CA . PHE A 1 89 ? 1.119 15.174 10.588 1.00 81.88 89 PHE A CA 1
ATOM 665 C C . PHE A 1 89 ? -0.419 15.177 10.565 1.00 81.88 89 PHE A C 1
ATOM 667 O O . PHE A 1 89 ? -1.052 16.102 11.077 1.00 81.88 89 PHE A O 1
ATOM 674 N N . SER A 1 90 ? -1.027 14.132 9.991 1.00 77.88 90 SER A N 1
ATOM 675 C CA . SER A 1 90 ? -2.483 14.010 9.871 1.00 77.88 90 SER A CA 1
ATOM 676 C C . SER A 1 90 ? -3.191 13.728 11.197 1.00 77.88 90 SER A C 1
ATOM 678 O O . SER A 1 90 ? -4.323 14.168 11.362 1.00 77.88 90 SER A O 1
ATOM 680 N N . LEU A 1 91 ? -2.567 12.979 12.110 1.00 76.19 91 LEU A N 1
ATOM 681 C CA . LEU A 1 91 ? -3.153 12.635 13.410 1.00 76.19 91 LEU A CA 1
ATOM 682 C C . LEU A 1 91 ? -3.034 13.781 14.419 1.00 76.19 91 LEU A C 1
ATOM 684 O O . LEU A 1 91 ? -3.948 13.992 15.207 1.00 76.19 91 LEU A O 1
ATOM 688 N N . ILE A 1 92 ? -1.932 14.535 14.382 1.00 69.44 92 ILE A N 1
ATOM 689 C CA . ILE A 1 92 ? -1.719 15.692 15.268 1.00 69.44 92 ILE A CA 1
ATOM 690 C C . ILE A 1 92 ? -2.630 16.860 14.864 1.00 69.44 92 ILE A C 1
ATOM 692 O O . ILE A 1 92 ? -3.130 17.598 15.710 1.00 69.44 92 ILE A O 1
ATOM 696 N N . THR A 1 93 ? -2.872 17.024 13.564 1.00 60.50 93 THR A N 1
ATOM 697 C CA . THR A 1 93 ? -3.689 18.115 13.031 1.00 60.50 93 THR A CA 1
ATOM 698 C C . THR A 1 93 ? -5.121 17.624 12.833 1.00 60.50 93 THR A C 1
ATOM 700 O O . THR A 1 93 ? -5.552 17.405 11.704 1.00 60.50 93 THR A O 1
ATOM 703 N N . THR A 1 94 ? -5.880 17.442 13.917 1.00 55.09 94 THR A N 1
ATOM 704 C CA . THR A 1 94 ? -7.267 16.920 13.912 1.00 55.09 94 THR A CA 1
ATOM 705 C C . THR A 1 94 ? -8.210 17.638 12.921 1.00 55.09 94 THR A C 1
ATOM 707 O O . THR A 1 94 ? -9.188 17.053 12.467 1.00 55.09 94 THR A O 1
ATOM 710 N N . ASN A 1 95 ? -7.882 18.864 12.485 1.00 45.25 95 ASN A N 1
ATOM 711 C CA . ASN A 1 95 ? -8.619 19.630 11.465 1.00 45.25 95 ASN A CA 1
ATOM 712 C C . ASN A 1 95 ? -8.249 19.320 9.992 1.00 45.25 95 ASN A C 1
ATOM 714 O O . ASN A 1 95 ? -8.931 19.793 9.088 1.00 45.25 95 ASN A O 1
ATOM 718 N N . PHE A 1 96 ? -7.204 18.531 9.714 1.00 43.28 96 PHE A N 1
ATOM 719 C CA . PHE A 1 96 ? -6.745 18.204 8.349 1.00 43.28 96 PHE A CA 1
ATOM 720 C C . PHE A 1 96 ? -7.199 16.827 7.838 1.00 43.28 96 PHE A C 1
ATOM 722 O O . PHE A 1 96 ? -6.965 16.498 6.673 1.00 43.28 96 PHE A O 1
ATOM 729 N N . ILE A 1 97 ? -7.882 16.031 8.669 1.00 47.31 97 ILE A N 1
ATOM 730 C CA . ILE A 1 97 ? -8.436 14.714 8.296 1.00 47.31 97 ILE A CA 1
ATOM 731 C C . ILE A 1 97 ? -9.447 14.841 7.137 1.00 47.31 97 ILE A C 1
ATOM 733 O O . ILE A 1 97 ? -9.553 13.939 6.305 1.00 47.31 97 ILE A O 1
ATOM 737 N N . LEU A 1 98 ? -10.102 16.002 6.997 1.00 44.09 98 LEU A N 1
ATOM 738 C CA . LEU A 1 98 ? -10.973 16.311 5.860 1.00 44.09 98 LEU A CA 1
ATOM 739 C C . LEU A 1 98 ? -10.260 16.247 4.503 1.00 44.09 98 LEU A C 1
ATOM 741 O O . LEU A 1 98 ? -10.898 15.893 3.522 1.00 44.09 98 LEU A O 1
ATOM 745 N N . VAL A 1 99 ? -8.951 16.509 4.425 1.00 48.78 99 VAL A N 1
ATOM 746 C CA . VAL A 1 99 ? -8.215 16.437 3.148 1.00 48.78 99 VAL A CA 1
ATOM 747 C C . VAL A 1 99 ? -8.012 14.986 2.694 1.00 48.78 99 VAL A C 1
ATOM 749 O O . VAL A 1 99 ? -7.935 14.730 1.497 1.00 48.78 99 VAL A O 1
ATOM 752 N N . LEU A 1 100 ? -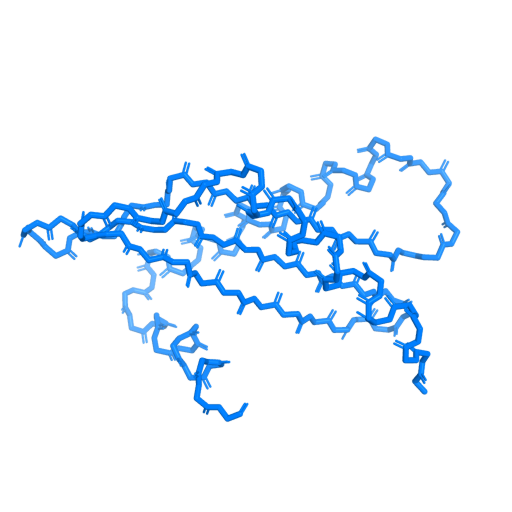7.982 14.023 3.624 1.00 42.53 100 LEU A N 1
ATOM 753 C CA . LEU A 1 100 ? -7.948 12.600 3.273 1.00 42.53 100 LEU A CA 1
ATOM 754 C C . LEU A 1 100 ? -9.339 12.082 2.867 1.00 42.53 100 LEU A C 1
ATOM 756 O O . LEU A 1 100 ? -9.439 11.247 1.976 1.00 42.53 100 LEU A O 1
ATOM 760 N N . LEU A 1 101 ? -10.408 12.607 3.480 1.00 37.91 101 LEU A N 1
ATOM 761 C CA . LEU A 1 101 ? -11.795 12.279 3.123 1.00 37.91 101 LEU A CA 1
ATOM 762 C C . LEU A 1 101 ? -12.243 12.934 1.803 1.00 37.91 101 LEU A C 1
ATOM 764 O O . LEU A 1 101 ? -13.002 12.331 1.054 1.00 37.91 101 LEU A O 1
ATOM 768 N N . LEU A 1 102 ? -11.733 14.122 1.463 1.00 35.38 102 LEU A N 1
ATOM 769 C CA . LEU A 1 102 ? -12.045 14.821 0.205 1.00 35.38 102 LEU A CA 1
ATOM 770 C C . LEU A 1 102 ? -11.417 14.175 -1.042 1.00 35.38 102 LEU A C 1
ATOM 772 O O . LEU A 1 102 ? -11.827 14.489 -2.150 1.00 35.38 102 LEU A O 1
ATOM 776 N N . GLN A 1 103 ? -10.461 13.255 -0.886 1.00 36.56 103 GLN A N 1
ATOM 777 C CA . GLN A 1 103 ? -9.952 12.422 -1.988 1.00 36.56 103 GLN A CA 1
ATOM 778 C C . GLN A 1 103 ? -10.776 11.129 -2.182 1.00 36.56 103 GLN A C 1
ATOM 780 O O . GLN A 1 103 ? -10.512 10.381 -3.114 1.00 36.56 103 GLN A O 1
ATOM 785 N N . ILE A 1 104 ? -11.774 10.869 -1.323 1.00 42.06 104 ILE A N 1
ATOM 786 C CA . ILE A 1 104 ? -12.689 9.709 -1.392 1.00 42.06 104 ILE A CA 1
ATOM 787 C C . ILE A 1 104 ? -14.015 10.088 -2.087 1.00 42.06 104 ILE A C 1
ATOM 789 O O . ILE A 1 104 ? -14.885 9.253 -2.315 1.00 42.06 104 ILE A O 1
ATOM 793 N N . SER A 1 105 ? -14.192 11.349 -2.473 1.00 30.97 105 SER A N 1
ATOM 794 C CA . SER A 1 105 ? -15.355 11.798 -3.238 1.00 30.97 105 SER A CA 1
ATOM 795 C C . SER A 1 105 ? -14.891 12.659 -4.399 1.00 30.97 105 SER A C 1
ATOM 797 O O . SER A 1 105 ? -14.855 13.869 -4.241 1.00 30.97 105 SER A O 1
ATOM 799 N N . PHE A 1 106 ? -14.461 12.023 -5.492 1.00 37.47 106 PHE A N 1
ATOM 800 C CA . PHE A 1 106 ? -14.730 12.346 -6.905 1.00 37.47 106 PHE A CA 1
ATOM 801 C C . PHE A 1 106 ? -14.020 11.326 -7.801 1.00 37.47 106 PHE A C 1
ATOM 803 O O . PHE A 1 106 ? -12.822 11.060 -7.557 1.00 37.47 106 PHE A O 1
#

Secondary structure (DSSP, 8-state):
--HHHHHHHHHHHHHHHHHH----TTEEEEEEEEEETTEEEEEEEEEEE-TT--EEEEEEEEEEE-SS-S-HHHHHHHHHHHHHHHHHHHHH-TTSHHHHHTTS--

Radius of gyration: 14.59 Å; chains: 1; bounding box: 36×30×40 Å

Foldseek 3Di:
DPVVLQVVFVVVQVVVVVVVDDADPQKDKQWDWDDDPPKIKIKIWIWGQDPVRQIDTPDMDMDMDPDDDPDPVVVVVVVVVVVVVVVVVCRVPVVCVVVSVVRVPD

InterPro domains:
  IPR037165 Aldehyde oxidase/xanthine dehydrogenase, molybdopterin binding domain superfamily [SSF56003] (2-85)
  IPR046867 Aldehyde oxidase/xanthine dehydrogenase, second molybdopterin binding domain [PF20256] (34-84)
  IPR052516 Nicotinate and N-heterocyclic Hydroxylase [PTHR47495] (5-87)